Protein AF-A0A374WBS0-F1 (afdb_monomer_lite)

Radius of gyration: 41.63 Å; chains: 1; bounding box: 90×20×107 Å

Structure (mmCIF, N/CA/C/O backbone):
data_AF-A0A374WBS0-F1
#
_entry.id   AF-A0A374WBS0-F1
#
loop_
_atom_site.group_PDB
_atom_site.id
_atom_site.type_symbol
_atom_site.label_atom_id
_atom_site.label_alt_id
_atom_site.label_comp_id
_atom_site.label_asym_id
_atom_site.label_entity_id
_atom_site.label_seq_id
_atom_site.pdbx_PDB_ins_code
_atom_site.Cartn_x
_atom_site.Cartn_y
_atom_site.Cartn_z
_atom_site.occupancy
_atom_site.B_iso_or_equiv
_atom_site.auth_seq_id
_atom_site.auth_comp_id
_atom_site.auth_asym_id
_atom_site.auth_atom_id
_atom_site.pdbx_PDB_model_num
ATOM 1 N N . MET A 1 1 ? 39.154 -2.097 8.699 1.00 64.81 1 MET A N 1
ATOM 2 C CA . MET A 1 1 ? 39.419 -2.227 7.257 1.00 64.81 1 MET A CA 1
ATOM 3 C C . MET A 1 1 ? 40.484 -3.280 7.092 1.00 64.81 1 MET A C 1
ATOM 5 O O . MET A 1 1 ? 41.607 -3.071 7.548 1.00 64.81 1 MET A O 1
ATOM 9 N N . ASP A 1 2 ? 40.076 -4.413 6.546 1.00 91.12 2 ASP A N 1
ATOM 10 C CA . ASP A 1 2 ? 40.934 -5.578 6.360 1.00 91.12 2 ASP A CA 1
ATOM 11 C C . ASP A 1 2 ? 41.927 -5.351 5.205 1.00 91.12 2 ASP A C 1
ATOM 13 O O . ASP A 1 2 ? 41.703 -4.500 4.339 1.00 91.12 2 ASP A O 1
ATOM 17 N N . GLN A 1 3 ? 43.037 -6.088 5.179 1.00 92.00 3 GLN A N 1
ATOM 18 C CA . GLN A 1 3 ? 44.055 -5.939 4.134 1.00 92.00 3 GLN A CA 1
ATOM 19 C C . GLN A 1 3 ? 43.479 -6.258 2.747 1.00 92.00 3 GLN A C 1
ATOM 21 O O . GLN A 1 3 ? 43.727 -5.530 1.788 1.00 92.00 3 GLN A O 1
ATOM 26 N N . GLN A 1 4 ? 42.607 -7.265 2.663 1.00 92.31 4 GLN A N 1
ATOM 27 C CA . GLN A 1 4 ? 41.910 -7.620 1.428 1.00 92.31 4 GLN A CA 1
ATOM 28 C C . GLN A 1 4 ? 41.035 -6.472 0.895 1.00 92.31 4 GLN A C 1
ATOM 30 O O . GLN A 1 4 ? 40.889 -6.288 -0.313 1.00 92.31 4 GLN A O 1
ATOM 35 N N . GLU A 1 5 ? 40.431 -5.700 1.795 1.00 92.19 5 GLU A N 1
ATOM 36 C CA . GLU A 1 5 ? 39.574 -4.566 1.453 1.00 92.19 5 GLU A CA 1
ATOM 37 C C . GLU A 1 5 ? 40.401 -3.397 0.903 1.00 92.19 5 GLU A C 1
ATOM 39 O O . GLU A 1 5 ? 40.035 -2.798 -0.109 1.00 92.19 5 GLU A O 1
ATOM 44 N N . ARG A 1 6 ? 41.572 -3.142 1.499 1.00 92.88 6 ARG A N 1
ATOM 45 C CA . ARG A 1 6 ? 42.542 -2.153 1.002 1.00 92.88 6 ARG A CA 1
ATOM 46 C C . ARG A 1 6 ? 43.046 -2.505 -0.393 1.00 92.88 6 ARG A C 1
ATOM 48 O O . ARG A 1 6 ? 43.061 -1.644 -1.270 1.00 92.88 6 ARG A O 1
ATOM 55 N N . ASP A 1 7 ? 43.396 -3.768 -0.618 1.00 95.50 7 ASP A N 1
ATOM 56 C CA . ASP A 1 7 ? 43.920 -4.226 -1.907 1.00 95.50 7 ASP A CA 1
ATOM 57 C C . ASP A 1 7 ? 42.862 -4.137 -3.018 1.00 95.50 7 ASP A C 1
ATOM 59 O O . ASP A 1 7 ? 43.172 -3.731 -4.141 1.00 95.50 7 ASP A O 1
ATOM 63 N N . LYS A 1 8 ? 41.589 -4.427 -2.707 1.00 94.94 8 LYS A N 1
ATOM 64 C CA . LYS A 1 8 ? 40.463 -4.231 -3.638 1.00 94.94 8 LYS A CA 1
ATOM 65 C C . LYS A 1 8 ? 40.298 -2.767 -4.038 1.00 94.94 8 LYS A C 1
ATOM 67 O O . LYS A 1 8 ? 40.145 -2.487 -5.225 1.00 94.94 8 LYS A O 1
ATOM 72 N N . ILE A 1 9 ? 40.357 -1.845 -3.076 1.00 94.88 9 ILE A N 1
ATOM 73 C CA . ILE A 1 9 ? 40.225 -0.403 -3.336 1.00 94.88 9 ILE A CA 1
ATOM 74 C C . ILE A 1 9 ? 41.380 0.092 -4.212 1.00 94.88 9 ILE A C 1
ATOM 76 O O . ILE A 1 9 ? 41.144 0.759 -5.218 1.00 94.88 9 ILE A O 1
ATOM 80 N N . LEU A 1 10 ? 42.621 -0.276 -3.882 1.00 94.50 10 LEU A N 1
ATOM 81 C CA . LEU A 1 10 ? 43.796 0.111 -4.670 1.00 94.50 10 LEU A CA 1
ATOM 82 C C . LEU A 1 10 ? 43.749 -0.459 -6.094 1.00 94.50 10 LEU A C 1
ATOM 84 O O . LEU A 1 10 ? 44.108 0.230 -7.048 1.00 94.50 10 LEU A O 1
ATOM 88 N N . THR A 1 11 ? 43.270 -1.694 -6.253 1.00 95.38 11 THR A N 1
ATOM 89 C CA . THR A 1 11 ? 43.090 -2.322 -7.570 1.00 95.38 11 THR A CA 1
ATOM 90 C C . THR A 1 11 ? 42.002 -1.617 -8.380 1.00 95.38 11 THR A C 1
ATOM 92 O O . THR A 1 11 ? 42.210 -1.317 -9.552 1.00 95.38 11 THR A O 1
ATOM 95 N N . ALA A 1 12 ? 40.865 -1.291 -7.759 1.00 92.69 12 ALA A N 1
ATOM 96 C CA . ALA A 1 12 ? 39.791 -0.547 -8.410 1.00 92.69 12 ALA A CA 1
ATOM 97 C C . ALA A 1 12 ? 40.246 0.857 -8.843 1.00 92.69 12 ALA A C 1
ATOM 99 O O . ALA A 1 12 ? 39.968 1.256 -9.969 1.00 92.69 12 ALA A O 1
ATOM 100 N N . SER A 1 13 ? 41.003 1.565 -7.997 1.00 94.38 13 SER A N 1
ATOM 101 C CA . SER A 1 13 ? 41.569 2.883 -8.321 1.00 94.38 13 SER A CA 1
ATOM 102 C C . SER A 1 13 ? 42.487 2.823 -9.543 1.00 94.38 13 SER A C 1
ATOM 104 O O . SER A 1 13 ? 42.333 3.616 -10.465 1.00 94.38 13 SER A O 1
ATOM 106 N N . ARG A 1 14 ? 43.389 1.834 -9.600 1.00 93.44 14 ARG A N 1
ATOM 107 C CA . ARG A 1 14 ? 44.269 1.628 -10.763 1.00 93.44 14 ARG A CA 1
ATOM 108 C C . ARG A 1 14 ? 43.486 1.296 -12.030 1.00 93.44 14 ARG A C 1
ATOM 110 O O . ARG A 1 14 ? 43.808 1.802 -13.097 1.00 93.44 14 ARG A O 1
ATOM 117 N N . ASN A 1 15 ? 42.446 0.471 -11.924 1.00 91.69 15 ASN A N 1
ATOM 118 C CA . ASN A 1 15 ? 41.592 0.142 -13.067 1.00 91.69 15 ASN A CA 1
ATOM 119 C C . ASN A 1 15 ? 40.829 1.370 -13.590 1.00 91.69 15 ASN A C 1
ATOM 121 O O . ASN A 1 15 ? 40.621 1.485 -14.796 1.00 91.69 15 ASN A O 1
ATOM 125 N N . LEU A 1 16 ? 40.426 2.286 -12.704 1.00 88.75 16 LEU A N 1
ATOM 126 C CA . LEU A 1 16 ? 39.798 3.549 -13.094 1.00 88.75 16 LEU A CA 1
ATOM 127 C C . LEU A 1 16 ? 40.785 4.466 -13.820 1.00 88.75 16 LEU A C 1
ATOM 129 O O . LEU A 1 16 ? 40.475 4.908 -14.921 1.00 88.75 16 LEU A O 1
ATOM 133 N N . GLU A 1 17 ? 41.987 4.666 -13.271 1.00 92.81 17 GLU A N 1
ATOM 134 C CA . GLU A 1 17 ? 43.053 5.435 -13.934 1.00 92.81 17 GLU A CA 1
ATOM 135 C C . GLU A 1 17 ? 43.377 4.865 -15.327 1.00 92.81 17 GLU A C 1
ATOM 137 O O . GLU A 1 17 ? 43.499 5.605 -16.302 1.00 92.81 17 GLU A O 1
ATOM 142 N N . LEU A 1 18 ? 43.449 3.535 -15.457 1.00 91.56 18 LEU A N 1
ATOM 143 C CA . LEU A 1 18 ? 43.672 2.871 -16.744 1.00 91.56 18 LEU A CA 1
ATOM 144 C C . LEU A 1 18 ? 42.542 3.129 -17.744 1.00 91.56 18 LEU A C 1
ATOM 146 O O . LEU A 1 18 ? 42.818 3.345 -18.923 1.00 91.56 18 LEU A O 1
ATOM 150 N N . ARG A 1 19 ? 41.286 3.136 -17.288 1.00 87.44 19 ARG A N 1
ATOM 151 C CA . ARG A 1 19 ? 40.119 3.419 -18.134 1.00 87.44 19 ARG A CA 1
ATOM 152 C C . ARG A 1 19 ? 40.051 4.887 -18.558 1.00 87.44 19 ARG A C 1
ATOM 154 O O . ARG A 1 19 ? 39.535 5.175 -19.631 1.00 87.44 19 ARG A O 1
ATOM 161 N 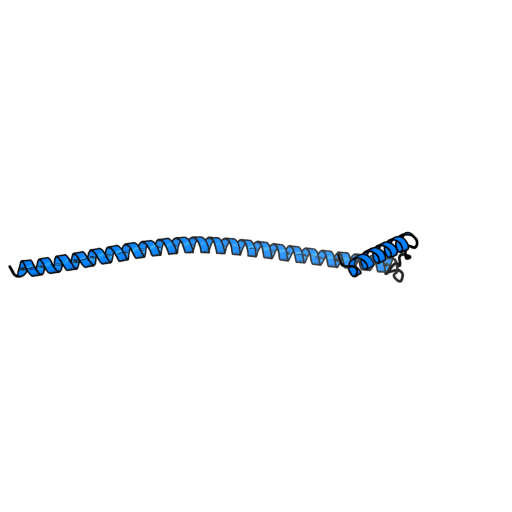N . GLU A 1 20 ? 40.562 5.808 -17.747 1.00 88.00 20 GLU A N 1
ATOM 162 C CA . GLU A 1 20 ? 40.675 7.223 -18.120 1.00 88.00 20 GLU A CA 1
ATOM 163 C C . GLU A 1 20 ? 41.770 7.449 -19.169 1.00 88.00 20 GLU A C 1
ATOM 165 O O . GLU A 1 20 ? 41.564 8.194 -20.125 1.00 88.00 20 GLU A O 1
ATOM 170 N N . ILE A 1 21 ? 42.916 6.777 -19.022 1.00 92.81 21 ILE A N 1
ATOM 171 C CA . ILE A 1 21 ? 44.043 6.877 -19.963 1.00 92.81 21 ILE A CA 1
ATOM 172 C C . ILE A 1 21 ? 43.726 6.161 -21.282 1.00 92.81 21 ILE A C 1
ATOM 174 O O . ILE A 1 21 ? 44.090 6.636 -22.356 1.00 92.81 21 ILE A O 1
ATOM 178 N N . THR A 1 22 ? 43.063 5.007 -21.203 1.00 89.38 22 THR A N 1
ATOM 179 C CA . THR A 1 22 ? 42.672 4.185 -22.354 1.00 89.38 22 THR A CA 1
ATOM 180 C C . THR A 1 22 ? 41.177 3.889 -22.264 1.00 89.38 22 THR A C 1
ATOM 182 O O . THR A 1 22 ? 40.786 2.814 -21.798 1.00 89.38 22 THR A O 1
ATOM 185 N N . PRO A 1 23 ? 40.318 4.838 -22.675 1.00 84.81 23 PRO A N 1
ATOM 186 C CA . PRO A 1 23 ? 38.889 4.598 -22.688 1.00 84.81 23 PRO A CA 1
ATOM 187 C C . PRO A 1 23 ? 38.579 3.477 -23.673 1.00 84.81 23 PRO A C 1
ATOM 189 O O . PRO A 1 23 ? 39.034 3.485 -24.819 1.00 84.81 23 PRO A O 1
ATOM 192 N N . GLU A 1 24 ? 37.785 2.509 -23.225 1.00 84.50 24 GLU A N 1
ATOM 193 C CA . GLU A 1 24 ? 37.238 1.513 -24.135 1.00 84.50 24 GLU A CA 1
ATOM 194 C C . GLU A 1 24 ? 36.392 2.218 -25.207 1.00 84.50 24 GLU A C 1
ATOM 196 O O . GLU A 1 24 ? 35.600 3.111 -24.870 1.00 84.50 24 GLU A O 1
ATOM 201 N N . PRO A 1 25 ? 36.535 1.847 -26.492 1.00 86.94 25 PRO A N 1
ATOM 202 C CA . PRO A 1 25 ? 35.676 2.374 -27.539 1.00 86.94 25 PRO A CA 1
ATOM 203 C C . PRO A 1 25 ? 34.209 2.103 -27.202 1.00 86.94 25 PRO A C 1
ATOM 205 O O . PRO A 1 25 ? 33.837 0.975 -26.876 1.00 86.94 25 PRO A O 1
ATOM 208 N N . TRP A 1 26 ? 33.362 3.128 -27.298 1.00 86.25 26 TRP A N 1
ATOM 209 C CA . TRP A 1 26 ? 31.925 2.915 -27.176 1.00 86.25 26 TRP A CA 1
ATOM 210 C C . TRP A 1 26 ? 31.437 2.084 -28.365 1.00 86.25 26 TRP A C 1
ATOM 212 O O . TRP A 1 26 ? 31.637 2.458 -29.521 1.00 86.25 26 TRP A O 1
ATOM 222 N N . PHE A 1 27 ? 30.800 0.955 -28.068 1.00 88.31 27 PHE A N 1
ATOM 223 C CA . PHE A 1 27 ? 30.161 0.103 -29.058 1.00 88.31 27 PHE A CA 1
ATOM 224 C C . PHE A 1 27 ? 28.667 0.417 -29.089 1.00 88.31 27 PHE A C 1
ATOM 226 O O . PHE A 1 27 ? 28.006 0.286 -28.058 1.00 88.31 27 PHE A O 1
ATOM 233 N N . ASP A 1 28 ? 28.140 0.818 -30.253 1.00 89.88 28 ASP A N 1
ATOM 234 C CA . ASP A 1 28 ? 26.693 0.947 -30.451 1.00 89.88 28 ASP A CA 1
ATOM 235 C C . ASP A 1 28 ? 26.071 -0.457 -30.444 1.00 89.88 28 ASP A C 1
ATOM 237 O O . ASP A 1 28 ? 26.297 -1.216 -31.399 1.00 89.88 28 ASP A O 1
ATOM 241 N N . PRO A 1 29 ? 25.269 -0.814 -29.421 1.00 90.06 29 PRO A N 1
ATOM 242 C CA . PRO A 1 29 ? 24.618 -2.118 -29.356 1.00 90.06 29 PRO A CA 1
ATOM 243 C C . PRO A 1 29 ? 23.628 -2.348 -30.502 1.00 90.06 29 PRO A C 1
ATOM 245 O O . PRO A 1 29 ? 23.226 -3.482 -30.721 1.00 90.06 29 PRO A O 1
ATOM 248 N N . TYR A 1 30 ? 23.244 -1.284 -31.210 1.00 90.69 30 TYR A N 1
ATOM 249 C CA . TYR A 1 30 ? 22.317 -1.300 -32.337 1.00 90.69 30 TYR A CA 1
ATOM 250 C C . TYR A 1 30 ? 23.024 -0.940 -33.653 1.00 90.69 30 TYR A C 1
ATOM 252 O O . TYR A 1 30 ? 22.402 -0.403 -34.571 1.00 90.69 30 TYR A O 1
ATOM 260 N N . SER A 1 31 ? 24.344 -1.136 -33.742 1.00 93.12 31 SER A N 1
ATOM 261 C CA . SER A 1 31 ? 25.134 -0.833 -34.950 1.00 93.12 31 SER A CA 1
ATOM 262 C C . SER A 1 31 ? 24.699 -1.632 -36.184 1.00 93.12 31 SER A C 1
ATOM 264 O O . SER A 1 31 ? 24.908 -1.178 -37.306 1.00 93.12 31 SER A O 1
ATOM 266 N N . ASP A 1 32 ? 24.077 -2.789 -35.978 1.00 95.75 32 ASP A N 1
ATOM 267 C CA . ASP A 1 32 ? 23.498 -3.661 -37.000 1.00 95.75 32 ASP A CA 1
ATOM 268 C C . ASP A 1 32 ? 22.135 -3.177 -37.524 1.00 95.75 32 ASP A C 1
ATOM 270 O O . ASP A 1 32 ? 21.710 -3.600 -38.598 1.00 95.75 32 ASP A O 1
ATOM 274 N N . MET A 1 33 ? 21.468 -2.267 -36.808 1.00 95.88 33 MET A N 1
ATOM 275 C CA . MET A 1 33 ? 20.150 -1.752 -37.177 1.00 95.88 33 MET A CA 1
ATOM 276 C C . MET A 1 33 ? 20.227 -0.506 -38.060 1.00 95.88 33 MET A C 1
ATOM 278 O O . MET A 1 33 ? 20.977 0.444 -37.811 1.00 95.88 33 MET A O 1
ATOM 282 N N . THR A 1 34 ? 19.336 -0.450 -39.044 1.00 96.62 34 THR A N 1
ATOM 283 C CA . THR A 1 34 ? 19.091 0.746 -39.851 1.00 96.62 34 THR A CA 1
ATOM 284 C C . THR A 1 34 ? 18.396 1.840 -39.040 1.00 96.62 34 THR A C 1
ATOM 286 O O . THR A 1 34 ? 17.732 1.590 -38.030 1.00 96.62 34 THR A O 1
ATOM 289 N N . THR A 1 35 ? 18.496 3.088 -39.506 1.00 95.19 35 THR A N 1
ATOM 290 C CA . THR A 1 35 ? 17.801 4.226 -38.884 1.00 95.19 35 THR A CA 1
ATOM 291 C C . THR A 1 35 ? 16.297 3.982 -38.763 1.00 95.19 35 THR A C 1
ATOM 293 O O . THR A 1 35 ? 15.709 4.329 -37.743 1.00 95.19 35 THR A O 1
ATOM 296 N N . GLU A 1 36 ? 15.678 3.342 -39.757 1.00 97.06 36 GLU A N 1
ATOM 297 C CA . GLU A 1 36 ? 14.243 3.070 -39.722 1.00 97.06 36 GLU A CA 1
ATOM 298 C C . GLU A 1 36 ? 13.864 2.014 -38.676 1.00 97.06 36 GLU A C 1
ATOM 300 O O . GLU A 1 36 ? 12.870 2.180 -37.968 1.00 97.06 36 GLU A O 1
ATOM 305 N N . GLU A 1 37 ? 14.660 0.956 -38.520 1.00 96.75 37 GLU A N 1
ATOM 306 C CA . GLU A 1 37 ? 14.439 -0.046 -37.471 1.00 96.75 37 GLU A CA 1
ATOM 307 C C . GLU A 1 37 ? 14.615 0.566 -36.077 1.00 96.75 37 GLU A C 1
ATOM 309 O O . GLU A 1 37 ? 13.791 0.322 -35.193 1.00 96.75 37 GLU A O 1
ATOM 314 N N . LYS A 1 38 ? 15.621 1.436 -35.897 1.00 94.94 38 LYS A N 1
ATOM 315 C CA . LYS A 1 38 ? 15.799 2.206 -34.654 1.00 94.94 38 LYS A CA 1
ATOM 316 C C . LYS A 1 38 ? 14.583 3.094 -34.373 1.00 94.94 38 LYS A C 1
ATOM 318 O O . LYS A 1 38 ? 14.088 3.117 -33.249 1.00 94.94 38 LYS A O 1
ATOM 323 N N . SER A 1 39 ? 14.054 3.789 -35.384 1.00 96.12 39 SER A N 1
ATOM 324 C CA . SER A 1 39 ? 12.846 4.610 -35.234 1.00 96.12 39 SER A CA 1
ATOM 325 C C . SER A 1 39 ? 11.610 3.782 -34.869 1.00 96.12 39 SER A C 1
ATOM 327 O O . SER A 1 39 ? 10.860 4.183 -33.980 1.00 96.12 39 SER A O 1
ATOM 329 N N . LYS A 1 40 ? 11.407 2.614 -35.493 1.00 97.06 40 LYS A N 1
ATOM 330 C CA . LYS A 1 40 ? 10.300 1.699 -35.160 1.00 97.06 40 LYS A CA 1
ATOM 331 C C . LYS A 1 40 ? 10.400 1.187 -33.725 1.00 97.06 40 LYS A C 1
ATOM 333 O O . LYS A 1 40 ? 9.400 1.202 -33.012 1.00 97.06 40 LYS A O 1
ATOM 338 N N . LEU A 1 41 ? 11.601 0.814 -33.283 1.00 95.69 41 LEU A N 1
ATOM 339 C CA . LEU A 1 41 ? 11.842 0.371 -31.910 1.00 95.69 41 LEU A CA 1
ATOM 340 C C . LEU A 1 41 ? 11.507 1.467 -30.886 1.00 95.69 41 LEU A C 1
ATOM 342 O O . LEU A 1 41 ? 10.879 1.187 -29.868 1.00 95.69 41 LEU A O 1
ATOM 346 N N . ILE A 1 42 ? 11.870 2.723 -31.168 1.00 96.38 42 ILE A N 1
ATOM 347 C CA . ILE A 1 42 ? 11.526 3.864 -30.304 1.00 96.38 42 ILE A CA 1
ATOM 348 C C . ILE A 1 42 ? 10.007 4.065 -30.236 1.00 96.38 42 ILE A C 1
ATOM 350 O O . ILE A 1 42 ? 9.473 4.283 -29.150 1.00 96.38 42 ILE A O 1
ATOM 354 N N . ILE A 1 43 ? 9.299 3.980 -31.366 1.00 97.19 43 ILE A N 1
ATOM 355 C CA . ILE A 1 43 ? 7.832 4.106 -31.404 1.00 97.19 43 ILE A CA 1
ATOM 356 C C . ILE A 1 43 ? 7.170 3.015 -30.558 1.00 97.19 43 ILE A C 1
ATOM 358 O O . ILE A 1 43 ? 6.293 3.326 -29.751 1.00 97.19 43 ILE A O 1
ATOM 362 N N . GLU A 1 44 ? 7.618 1.768 -30.693 1.00 96.62 44 GLU A N 1
ATOM 363 C CA . GLU A 1 44 ? 7.100 0.647 -29.904 1.00 96.62 44 GLU A CA 1
ATOM 364 C C . GLU A 1 44 ? 7.355 0.851 -28.406 1.00 96.62 44 GLU A C 1
ATOM 366 O O . GLU A 1 44 ? 6.444 0.711 -27.588 1.00 96.62 44 GLU A O 1
ATOM 371 N N . LEU A 1 45 ? 8.566 1.284 -28.039 1.00 96.75 45 LEU A N 1
ATOM 372 C CA . LEU A 1 45 ? 8.909 1.591 -26.652 1.00 96.75 45 LEU A CA 1
ATOM 373 C C . LEU A 1 45 ? 8.007 2.690 -26.078 1.00 96.75 45 LEU A C 1
ATOM 375 O O . LEU A 1 45 ? 7.503 2.550 -24.965 1.00 96.75 45 LEU A O 1
ATOM 379 N N . MET A 1 46 ? 7.767 3.766 -26.831 1.00 97.00 46 MET A N 1
ATOM 380 C CA . MET A 1 46 ? 6.869 4.842 -26.402 1.00 97.00 46 MET A CA 1
ATOM 381 C C . MET A 1 46 ? 5.424 4.356 -26.241 1.00 97.00 46 MET A C 1
ATOM 383 O O . MET A 1 46 ? 4.747 4.758 -25.294 1.00 97.00 46 MET A O 1
ATOM 387 N N . SER A 1 47 ? 4.953 3.488 -27.140 1.00 96.50 47 SER A N 1
ATOM 388 C CA . SER A 1 47 ? 3.624 2.872 -27.061 1.00 96.50 47 SER A CA 1
ATOM 389 C C . SER A 1 47 ? 3.479 2.022 -25.795 1.00 96.50 47 SER A C 1
ATOM 391 O O . SER A 1 47 ? 2.548 2.231 -25.011 1.00 96.50 47 SER A O 1
ATOM 393 N N . SER A 1 48 ? 4.452 1.142 -25.532 1.00 96.50 48 SER A N 1
ATOM 394 C CA . SER A 1 48 ? 4.488 0.318 -24.318 1.00 96.50 48 SER A CA 1
ATOM 395 C C . SER A 1 48 ? 4.514 1.183 -23.060 1.00 96.50 48 SER A C 1
ATOM 397 O O . SER A 1 48 ? 3.704 0.987 -22.160 1.00 96.50 48 SER A O 1
ATOM 399 N N . GLN A 1 49 ? 5.380 2.200 -23.018 1.00 97.00 49 GLN A N 1
ATOM 400 C CA . GLN A 1 49 ? 5.471 3.114 -21.877 1.00 97.00 49 GLN A CA 1
ATOM 401 C C . GLN A 1 49 ? 4.168 3.873 -21.625 1.00 97.00 49 GLN A C 1
ATOM 403 O O . GLN A 1 49 ? 3.812 4.115 -20.472 1.00 97.00 49 GLN A O 1
ATOM 408 N N . LYS A 1 50 ? 3.450 4.265 -22.682 1.00 96.81 50 LYS A N 1
ATOM 409 C CA . LYS A 1 50 ? 2.145 4.914 -22.546 1.00 96.81 50 LYS A CA 1
ATOM 410 C C . LYS A 1 50 ? 1.122 3.960 -21.925 1.00 96.81 50 LYS A C 1
ATOM 412 O O . LYS A 1 50 ? 0.473 4.338 -20.955 1.00 96.81 50 LYS A O 1
ATOM 417 N N . SER A 1 51 ? 1.031 2.733 -22.437 1.00 95.88 51 SER A N 1
ATOM 418 C CA . SER A 1 51 ? 0.149 1.695 -21.887 1.00 95.88 51 SER A CA 1
ATOM 419 C C . SER A 1 51 ? 0.470 1.392 -20.419 1.00 95.88 51 SER A C 1
ATOM 421 O O . SER A 1 51 ? -0.432 1.248 -19.594 1.00 95.88 51 SER A O 1
ATOM 423 N N . ASP A 1 52 ? 1.754 1.318 -20.070 1.00 97.69 52 ASP A N 1
ATOM 424 C CA . ASP A 1 52 ? 2.183 1.065 -18.695 1.00 97.69 52 ASP A CA 1
ATOM 425 C C . ASP A 1 52 ? 1.807 2.215 -17.758 1.00 97.69 52 ASP A C 1
ATOM 427 O O . ASP A 1 52 ? 1.329 1.962 -16.653 1.00 97.69 52 ASP A O 1
ATOM 431 N N . ARG A 1 53 ? 1.952 3.472 -18.197 1.00 97.25 53 ARG A N 1
ATOM 432 C CA . ARG A 1 53 ? 1.506 4.641 -17.420 1.00 97.25 53 ARG A CA 1
ATOM 433 C C . ARG A 1 53 ? 0.003 4.617 -17.174 1.00 97.25 53 ARG A C 1
ATOM 435 O O . ARG A 1 53 ? -0.409 4.715 -16.028 1.00 97.25 53 ARG A O 1
ATOM 442 N N . GLU A 1 54 ? -0.799 4.390 -18.212 1.00 97.31 54 GLU A N 1
ATOM 443 C CA . GLU A 1 54 ? -2.261 4.297 -18.080 1.00 97.31 54 GLU A CA 1
ATOM 444 C C . GLU A 1 54 ? -2.674 3.178 -17.108 1.00 97.31 54 GLU A C 1
ATOM 446 O O . GLU A 1 54 ? -3.592 3.334 -16.298 1.00 97.31 54 GLU A O 1
ATOM 451 N N . ARG A 1 55 ? -1.960 2.046 -17.139 1.00 97.81 55 ARG A N 1
ATOM 452 C CA . ARG A 1 55 ? -2.171 0.951 -16.190 1.00 97.81 55 ARG A CA 1
ATOM 453 C C . ARG A 1 55 ? -1.795 1.342 -14.762 1.00 97.81 55 ARG A C 1
ATOM 455 O O . ARG A 1 55 ? -2.532 0.986 -13.843 1.00 97.81 55 ARG A O 1
ATOM 462 N N . ILE A 1 56 ? -0.661 2.014 -14.568 1.00 98.12 56 ILE A N 1
ATOM 463 C CA . ILE A 1 56 ? -0.211 2.485 -13.252 1.00 98.12 56 ILE A CA 1
ATOM 464 C C . ILE A 1 56 ? -1.221 3.478 -12.682 1.00 98.12 56 ILE A C 1
ATOM 466 O O . ILE A 1 56 ? -1.662 3.283 -11.553 1.00 98.12 56 ILE A O 1
ATOM 470 N N . ASP A 1 57 ? -1.657 4.458 -13.470 1.00 98.25 57 ASP A N 1
ATOM 471 C CA . ASP A 1 57 ? -2.645 5.455 -13.050 1.00 98.25 57 ASP A CA 1
ATOM 472 C C . ASP A 1 57 ? -3.961 4.776 -12.632 1.00 98.25 57 ASP A C 1
ATOM 474 O O . ASP A 1 57 ? -4.486 5.028 -11.550 1.00 98.25 57 ASP A O 1
ATOM 478 N N . SER A 1 58 ? -4.441 3.798 -13.411 1.00 98.31 58 SER A N 1
ATOM 479 C CA . SER A 1 58 ? -5.638 3.025 -13.049 1.00 98.31 58 SER A CA 1
ATOM 480 C C . SER A 1 58 ? -5.478 2.214 -11.755 1.00 98.31 58 SER A C 1
ATOM 482 O O . SER A 1 58 ? -6.450 2.012 -11.020 1.00 98.31 58 SER A O 1
ATOM 484 N N . LEU A 1 59 ? -4.279 1.697 -11.479 1.00 98.44 59 LEU A N 1
ATOM 485 C CA . LEU A 1 59 ? -3.996 0.978 -10.236 1.00 98.44 59 LEU A CA 1
ATOM 486 C C . LEU A 1 59 ? -3.912 1.931 -9.042 1.00 98.44 59 LEU A C 1
ATOM 488 O O . LEU A 1 59 ? -4.433 1.586 -7.982 1.00 98.44 59 LEU A O 1
ATOM 492 N N . MET A 1 60 ? -3.323 3.113 -9.220 1.00 98.31 60 MET A N 1
ATOM 493 C CA . MET A 1 60 ? -3.283 4.164 -8.201 1.00 98.31 60 MET A CA 1
ATOM 494 C C . MET A 1 60 ? -4.696 4.619 -7.826 1.00 98.31 60 MET A C 1
ATOM 496 O O . MET A 1 60 ? -5.052 4.550 -6.654 1.00 98.31 60 MET A O 1
ATOM 500 N N . ASP A 1 61 ? -5.555 4.900 -8.809 1.00 98.44 61 ASP A N 1
ATOM 501 C CA . ASP A 1 61 ? -6.961 5.254 -8.566 1.00 98.44 61 ASP A CA 1
ATOM 502 C C . ASP A 1 61 ? -7.715 4.177 -7.766 1.00 98.44 61 ASP A C 1
ATOM 504 O O . ASP A 1 61 ? -8.575 4.468 -6.930 1.00 98.44 61 ASP A O 1
ATOM 508 N N . LYS A 1 62 ? -7.433 2.894 -8.033 1.00 98.38 62 LYS A N 1
ATOM 509 C CA . LYS A 1 62 ? -8.034 1.783 -7.277 1.00 98.38 62 LYS A CA 1
ATOM 510 C C . LYS A 1 62 ? -7.507 1.728 -5.847 1.00 98.38 62 LYS A C 1
ATOM 512 O O . LYS A 1 62 ? -8.296 1.464 -4.940 1.00 98.38 62 LYS A O 1
ATOM 517 N N . LEU A 1 63 ? -6.210 1.959 -5.649 1.00 98.44 63 LEU A N 1
ATOM 518 C CA . LEU A 1 63 ? -5.598 2.004 -4.323 1.00 98.44 63 LEU A CA 1
ATOM 519 C C . LEU A 1 63 ? -6.146 3.160 -3.489 1.00 98.44 63 LEU A C 1
ATOM 521 O O . LEU A 1 63 ? -6.455 2.944 -2.318 1.00 98.44 63 LEU A O 1
ATOM 525 N N . ASP A 1 64 ? -6.345 4.333 -4.086 1.00 98.31 64 ASP A N 1
ATOM 526 C CA . ASP A 1 64 ? -6.923 5.489 -3.400 1.00 98.31 64 ASP A CA 1
ATOM 527 C C . ASP A 1 64 ? -8.342 5.173 -2.914 1.00 98.31 64 ASP A C 1
ATOM 529 O O . ASP A 1 64 ? -8.629 5.279 -1.721 1.00 98.31 64 ASP A O 1
ATOM 533 N N . ARG A 1 65 ? -9.196 4.619 -3.785 1.00 98.31 65 ARG A N 1
ATOM 534 C CA . ARG A 1 65 ? -10.560 4.194 -3.407 1.00 98.31 65 ARG A CA 1
ATOM 535 C C . ARG A 1 65 ? -10.572 3.122 -2.318 1.00 98.31 65 ARG A C 1
ATOM 537 O O . ARG A 1 65 ? -11.411 3.155 -1.418 1.00 98.31 65 ARG A O 1
ATOM 544 N N . MET A 1 66 ? -9.669 2.142 -2.397 1.00 98.38 66 MET A N 1
ATOM 545 C CA . MET A 1 66 ? -9.543 1.113 -1.359 1.00 98.38 66 MET A CA 1
ATOM 546 C C . MET A 1 66 ? -9.096 1.720 -0.026 1.00 98.38 66 MET A C 1
ATOM 548 O O . MET A 1 66 ? -9.609 1.331 1.022 1.00 98.38 66 MET A O 1
ATOM 552 N N . THR A 1 67 ? -8.183 2.688 -0.066 1.00 98.19 67 THR A N 1
ATOM 553 C CA . THR A 1 67 ? -7.682 3.391 1.119 1.00 98.19 67 THR A CA 1
ATOM 554 C C . THR A 1 67 ? -8.785 4.220 1.769 1.00 98.19 67 THR A C 1
ATOM 556 O O . THR A 1 67 ? -9.005 4.096 2.972 1.00 98.19 67 THR A O 1
ATOM 559 N N . GLU A 1 68 ? -9.542 4.987 0.984 1.00 98.19 68 GLU A N 1
ATOM 560 C CA . GLU A 1 68 ? -10.712 5.737 1.454 1.00 98.19 68 GLU A CA 1
ATOM 561 C C . GLU A 1 68 ? -11.755 4.814 2.095 1.00 98.19 68 GLU A C 1
ATOM 563 O O . GLU A 1 68 ? -12.211 5.059 3.214 1.00 98.19 68 GLU A O 1
ATOM 568 N N . SER A 1 69 ? -12.084 3.700 1.432 1.00 98.12 69 SER A N 1
ATOM 569 C CA . SER A 1 69 ? -13.012 2.705 1.976 1.00 98.12 69 SER A CA 1
A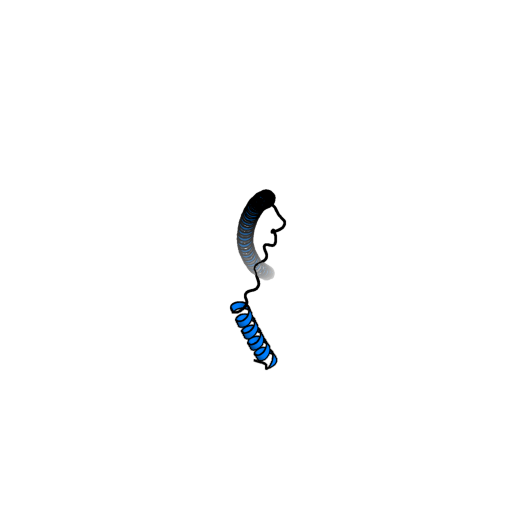TOM 570 C C . SER A 1 69 ? -12.509 2.105 3.290 1.00 98.12 69 SER A C 1
ATOM 572 O O . SER A 1 69 ? -13.306 1.862 4.198 1.00 98.12 69 SER A O 1
ATOM 574 N N . GLN A 1 70 ? -11.206 1.842 3.404 1.00 98.31 70 GLN A N 1
ATOM 575 C CA . GLN A 1 70 ? -10.610 1.278 4.611 1.00 98.31 70 GLN A CA 1
ATOM 576 C C . GLN A 1 70 ? -10.602 2.286 5.766 1.00 98.31 70 GLN A C 1
ATOM 578 O O . GLN A 1 70 ? -10.849 1.899 6.910 1.00 98.31 70 GLN A O 1
ATOM 583 N N . LEU A 1 71 ? -10.352 3.567 5.479 1.00 98.12 71 LEU A N 1
ATOM 584 C CA . LEU A 1 71 ? -10.438 4.648 6.461 1.00 98.12 71 LEU A CA 1
ATOM 585 C C . LEU A 1 71 ? -11.865 4.781 6.998 1.00 98.12 71 LEU A C 1
ATOM 587 O O . LEU A 1 71 ? -12.056 4.701 8.211 1.00 98.12 71 LEU A O 1
ATOM 591 N N . ALA A 1 72 ? -12.865 4.847 6.115 1.00 98.12 72 ALA A N 1
ATOM 592 C CA . ALA A 1 72 ? -14.273 4.915 6.511 1.00 98.12 72 ALA A CA 1
ATOM 593 C C . ALA A 1 72 ? -14.702 3.698 7.354 1.00 98.12 72 ALA A C 1
ATOM 595 O O . ALA A 1 72 ? -15.378 3.837 8.376 1.00 98.12 72 ALA A O 1
ATOM 596 N N . ALA A 1 73 ? -14.270 2.490 6.973 1.00 98.12 73 ALA A N 1
ATOM 597 C CA . ALA A 1 73 ? -14.538 1.279 7.747 1.00 98.12 73 ALA A CA 1
ATOM 598 C C . ALA A 1 73 ? -13.876 1.317 9.135 1.00 98.12 73 ALA A C 1
ATOM 600 O O . ALA A 1 73 ? -14.463 0.865 10.122 1.00 98.12 73 ALA A O 1
ATOM 601 N N . ASN A 1 74 ? -12.664 1.866 9.234 1.00 98.19 74 ASN A N 1
ATOM 602 C CA . ASN A 1 74 ? -11.966 1.995 10.506 1.00 98.19 74 ASN A CA 1
ATOM 603 C C . ASN A 1 74 ? -12.644 3.022 11.425 1.00 98.19 74 ASN A C 1
ATOM 605 O O . ASN A 1 74 ? -12.834 2.731 12.603 1.00 98.19 74 ASN A O 1
ATOM 609 N N . GLU A 1 75 ? -13.074 4.167 10.892 1.00 98.00 75 GLU A N 1
ATOM 610 C CA . GLU A 1 75 ? -13.852 5.175 11.627 1.00 98.00 75 GLU A CA 1
ATOM 611 C C . GLU A 1 75 ? -15.182 4.612 12.147 1.00 98.00 75 GLU A C 1
ATOM 613 O O . GLU A 1 75 ? -15.537 4.793 13.313 1.00 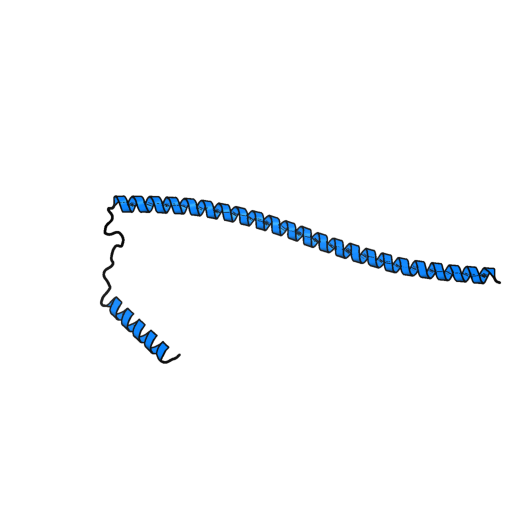98.00 75 GLU A O 1
ATOM 618 N N . ALA A 1 76 ? -15.901 3.846 11.324 1.00 98.06 76 ALA A N 1
ATOM 619 C CA . ALA A 1 76 ? -17.105 3.154 11.777 1.00 98.06 76 ALA A CA 1
ATOM 620 C C . ALA A 1 76 ? -16.787 2.151 12.902 1.00 98.06 76 ALA A C 1
ATOM 622 O O . ALA A 1 76 ? -17.511 2.052 13.894 1.00 98.06 76 ALA A O 1
ATOM 623 N N . SER A 1 77 ? -15.672 1.427 12.782 1.00 98.06 77 SER A N 1
ATOM 624 C CA . SER A 1 77 ? -15.229 0.457 13.784 1.00 98.06 77 SER A CA 1
ATOM 625 C C . SER A 1 77 ? -14.826 1.115 15.110 1.00 98.06 77 SER A C 1
ATOM 627 O O . SER A 1 77 ? -15.132 0.578 16.177 1.00 98.06 77 SER A O 1
ATOM 629 N N . THR A 1 78 ? -14.157 2.273 15.084 1.00 98.00 78 THR A N 1
ATOM 630 C CA . THR A 1 78 ? -13.806 3.019 16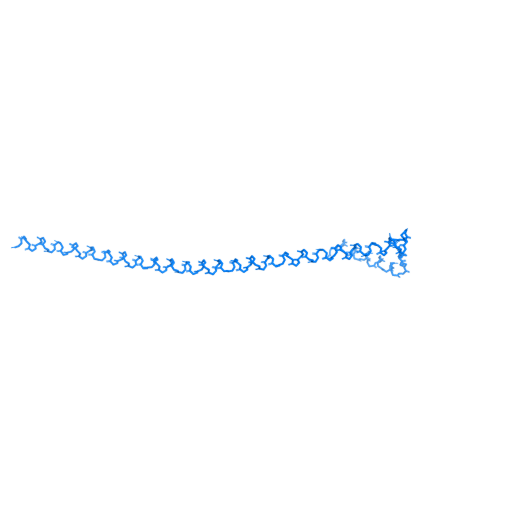.304 1.00 98.00 78 THR A CA 1
ATOM 631 C C . THR A 1 78 ? -15.049 3.557 17.001 1.00 98.00 78 THR A C 1
ATOM 633 O O . THR A 1 78 ? -15.149 3.413 18.220 1.00 98.00 78 THR A O 1
ATOM 636 N N . LEU A 1 79 ? -16.018 4.084 16.247 1.00 98.31 79 LEU A N 1
ATOM 637 C CA . LEU A 1 79 ? -17.293 4.539 16.798 1.00 98.31 79 LEU A CA 1
ATOM 638 C C . LEU A 1 79 ? -18.057 3.392 17.472 1.00 98.31 79 LEU A C 1
ATOM 640 O O . LEU A 1 79 ? -18.466 3.520 18.626 1.00 98.31 79 LEU A O 1
ATOM 644 N N . LEU A 1 80 ? -18.190 2.250 16.790 1.00 98.12 80 LEU A N 1
ATOM 645 C CA . LEU A 1 80 ? -18.860 1.065 17.337 1.00 98.12 80 LEU A CA 1
ATOM 646 C C . LEU A 1 80 ? -18.171 0.549 18.606 1.00 98.12 80 LEU A C 1
ATOM 648 O O . LEU A 1 80 ? -18.847 0.175 19.562 1.00 98.12 80 LEU A O 1
ATOM 652 N N . ARG A 1 81 ? -16.832 0.563 18.656 1.00 98.31 81 ARG A N 1
ATOM 653 C CA . ARG A 1 81 ? -16.083 0.226 19.879 1.00 98.31 81 ARG A CA 1
ATOM 654 C C . ARG A 1 81 ? -16.409 1.175 21.034 1.00 98.31 81 ARG A C 1
ATOM 656 O O . ARG A 1 81 ? -16.563 0.708 22.159 1.00 98.31 81 ARG A O 1
ATOM 663 N N . GLY A 1 82 ? -16.532 2.475 20.760 1.00 98.25 82 GLY A N 1
ATOM 664 C CA . GLY A 1 82 ? -16.958 3.467 21.751 1.00 98.25 82 GLY A CA 1
ATOM 665 C C . GLY A 1 82 ? -18.353 3.162 22.299 1.00 98.25 82 GLY A C 1
ATOM 666 O O . GLY A 1 82 ? -18.517 3.007 23.507 1.00 98.25 82 GLY A O 1
ATOM 667 N N . GLN A 1 83 ? -19.324 2.955 21.407 1.00 98.38 83 GLN A N 1
ATOM 668 C CA . GLN A 1 83 ? -20.703 2.616 21.778 1.00 98.38 83 GLN A CA 1
ATOM 669 C C . GLN A 1 83 ? -20.795 1.315 22.589 1.00 98.38 83 GLN A C 1
ATOM 671 O O . GLN A 1 83 ? -21.531 1.247 23.570 1.00 98.38 83 GLN A O 1
ATOM 676 N N . LEU A 1 84 ? -20.027 0.283 22.222 1.00 98.38 84 LEU A N 1
ATOM 677 C CA . LEU A 1 84 ? -19.974 -0.969 22.983 1.00 98.38 84 LEU A CA 1
ATOM 678 C C . LEU A 1 84 ? -19.430 -0.762 24.400 1.00 98.38 84 LEU A C 1
ATOM 680 O O . LEU A 1 84 ? -19.962 -1.344 25.341 1.00 98.38 84 LEU A O 1
ATOM 684 N N . SER A 1 85 ? -18.402 0.074 24.559 1.00 98.31 85 SER A N 1
ATOM 685 C CA . SER A 1 85 ? -17.846 0.412 25.873 1.00 98.31 85 SER A CA 1
ATOM 686 C C . SER A 1 85 ? -18.878 1.120 26.758 1.00 98.31 85 SER A C 1
ATOM 688 O O . SER A 1 85 ? -19.070 0.748 27.915 1.00 98.31 85 SER A O 1
ATOM 690 N N . GLU A 1 86 ? -19.602 2.095 26.202 1.00 98.19 86 GLU A N 1
ATOM 691 C CA . GLU A 1 86 ? -20.673 2.810 26.908 1.00 98.19 86 GL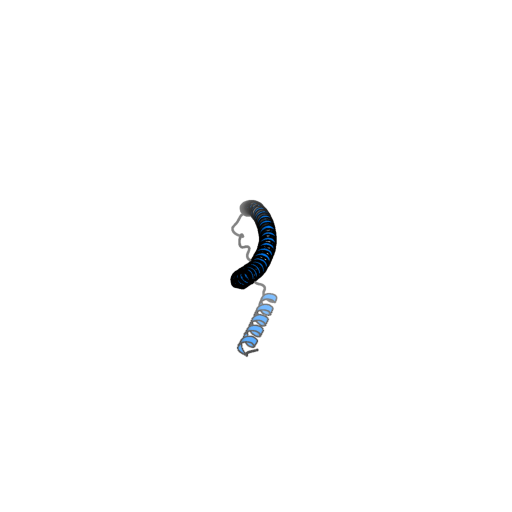U A CA 1
ATOM 692 C C . GLU A 1 86 ? -21.804 1.872 27.341 1.00 98.19 86 GLU A C 1
ATOM 694 O O . GLU A 1 86 ? -22.225 1.901 28.499 1.00 98.19 86 GLU A O 1
ATOM 699 N N . LEU A 1 87 ? -22.260 0.994 26.441 1.00 98.31 87 LEU A N 1
ATOM 700 C CA . LEU A 1 87 ? -23.287 -0.001 26.756 1.00 98.31 87 LEU A CA 1
ATOM 701 C C . LEU A 1 87 ? -22.828 -0.982 27.836 1.00 98.31 87 LEU A C 1
ATOM 703 O O . LEU A 1 87 ? -23.620 -1.345 28.703 1.00 98.31 87 LEU A O 1
ATOM 707 N N . MET A 1 88 ? -21.561 -1.395 27.810 1.00 98.25 88 MET A N 1
ATOM 708 C CA . MET A 1 88 ? -21.004 -2.303 28.812 1.00 98.25 88 MET A CA 1
ATOM 709 C C . MET A 1 88 ? -20.944 -1.649 30.199 1.00 98.25 88 MET A C 1
ATOM 711 O O . MET A 1 88 ? -21.285 -2.293 31.190 1.00 98.25 88 MET A O 1
ATOM 715 N N . ASN A 1 89 ? -20.583 -0.364 30.272 1.00 98.12 89 ASN A N 1
ATOM 716 C CA . ASN A 1 89 ? -20.618 0.395 31.524 1.00 98.12 89 ASN A CA 1
ATOM 717 C C . ASN A 1 89 ? -22.050 0.540 32.051 1.00 98.12 89 ASN A C 1
ATOM 719 O O . ASN A 1 89 ? -22.303 0.256 33.217 1.00 98.12 89 ASN A O 1
ATOM 723 N N . LEU A 1 90 ? -23.003 0.896 31.183 1.00 98.31 90 LEU A N 1
ATOM 724 C CA . LEU A 1 90 ? -24.407 1.007 31.576 1.00 98.31 90 LEU A CA 1
ATOM 725 C C . LEU A 1 90 ? -24.968 -0.330 32.075 1.00 98.31 90 LEU A C 1
ATOM 727 O O . LEU A 1 90 ? -25.727 -0.353 33.041 1.00 98.31 90 LEU A O 1
ATOM 731 N N . LEU A 1 91 ? -24.615 -1.439 31.421 1.00 98.19 91 LEU A N 1
ATOM 732 C CA . LEU A 1 91 ? -25.029 -2.771 31.852 1.00 98.19 91 LEU A CA 1
ATOM 733 C C . LEU A 1 91 ? -24.504 -3.075 33.257 1.00 98.19 91 LEU A C 1
ATOM 735 O O . LEU A 1 91 ? -25.281 -3.491 34.112 1.00 98.19 91 LEU A O 1
ATOM 739 N N . LYS A 1 92 ? -23.225 -2.787 33.508 1.00 98.19 92 LYS A N 1
ATOM 740 C CA . LYS A 1 92 ? -22.610 -2.964 34.823 1.00 98.19 92 LYS A CA 1
ATOM 741 C C . LYS A 1 92 ? -23.305 -2.128 35.903 1.00 98.19 92 LYS A C 1
ATOM 743 O O . LYS A 1 92 ? -23.677 -2.667 36.939 1.00 98.19 92 LYS A O 1
ATOM 748 N N . ASP A 1 93 ? -23.571 -0.849 35.636 1.00 98.06 93 ASP A N 1
ATOM 749 C CA . ASP A 1 93 ? -24.279 0.025 36.583 1.00 98.06 93 ASP A CA 1
ATOM 750 C C . ASP A 1 93 ? -25.682 -0.515 36.917 1.00 98.06 93 ASP A C 1
ATOM 752 O O . ASP A 1 93 ? -26.160 -0.421 38.052 1.00 98.06 93 ASP A O 1
ATOM 756 N N . LYS A 1 94 ? -26.366 -1.100 35.925 1.00 97.62 94 LYS A N 1
ATOM 757 C CA . LYS A 1 94 ? -27.680 -1.731 36.113 1.00 97.62 94 LYS A CA 1
ATOM 758 C C . LYS A 1 94 ? -27.590 -3.020 36.927 1.00 97.62 94 LYS A C 1
ATOM 760 O O . LYS A 1 94 ? -28.472 -3.251 37.752 1.00 97.62 94 LYS A O 1
ATOM 765 N N . GLU A 1 95 ? -26.560 -3.835 36.717 1.00 98.12 95 GLU A N 1
ATOM 766 C CA . GLU A 1 95 ? -26.295 -5.045 37.506 1.00 98.12 95 GLU A CA 1
ATOM 767 C C . GLU A 1 95 ? -25.997 -4.706 38.974 1.00 98.12 95 GLU A C 1
ATOM 769 O O . GLU A 1 95 ? -26.577 -5.319 39.875 1.00 98.12 95 GLU A O 1
ATOM 774 N N . ASP A 1 96 ? -25.184 -3.678 39.222 1.00 97.44 96 ASP A N 1
ATOM 775 C CA . ASP A 1 96 ? -24.869 -3.201 40.572 1.00 97.44 96 ASP A CA 1
ATOM 776 C C . ASP A 1 96 ? -26.133 -2.684 41.286 1.00 97.44 96 ASP A C 1
ATOM 778 O O . ASP A 1 96 ? -26.423 -3.065 42.426 1.00 97.44 96 ASP A O 1
ATOM 782 N N . ALA A 1 97 ? -26.955 -1.882 40.599 1.00 97.69 97 ALA A N 1
ATOM 783 C CA . ALA A 1 97 ? -28.231 -1.404 41.135 1.00 97.69 97 ALA A CA 1
ATOM 784 C C . ALA A 1 97 ? -29.221 -2.548 41.419 1.00 97.69 97 ALA A C 1
ATOM 786 O O . ALA A 1 97 ? -29.944 -2.515 42.419 1.00 97.69 97 ALA A O 1
ATOM 787 N N . TYR A 1 98 ? -29.252 -3.570 40.561 1.00 97.75 98 TYR A N 1
ATOM 788 C CA . TYR A 1 98 ? -30.088 -4.750 40.762 1.00 97.75 98 TYR A CA 1
ATOM 789 C C . TYR A 1 98 ? -29.670 -5.532 42.013 1.00 97.75 98 TYR A C 1
ATOM 791 O O . TYR A 1 98 ? -30.531 -5.899 42.814 1.00 97.75 98 TYR A O 1
ATOM 799 N N . CYS A 1 99 ? -28.364 -5.726 42.226 1.00 97.00 99 CYS A N 1
ATOM 800 C CA . CYS A 1 99 ? -27.839 -6.368 43.433 1.00 97.00 99 CYS A CA 1
ATOM 801 C C . CYS A 1 99 ? -28.263 -5.624 44.709 1.00 97.00 99 CYS A C 1
ATOM 803 O O . CYS A 1 99 ? -28.709 -6.252 45.672 1.00 97.00 99 CYS A O 1
ATOM 805 N N . LEU A 1 100 ? -28.184 -4.288 44.705 1.00 97.25 100 LEU A N 1
ATOM 806 C CA . LEU A 1 100 ? -28.612 -3.465 45.840 1.00 97.25 100 LEU A CA 1
ATOM 807 C C . LEU A 1 100 ? -30.111 -3.622 46.125 1.00 97.25 100 LEU A C 1
ATOM 809 O O . LEU A 1 100 ? -30.486 -3.934 47.256 1.00 97.25 100 LEU A O 1
ATOM 813 N N . LEU A 1 101 ? -30.960 -3.487 45.103 1.00 97.19 101 LEU A N 1
ATOM 814 C CA . LEU A 1 101 ? -32.413 -3.643 45.243 1.00 97.19 101 LEU A CA 1
ATOM 815 C C . LEU A 1 101 ? -32.806 -5.042 45.728 1.00 97.19 101 LEU A C 1
ATOM 817 O O . LEU A 1 101 ? -33.732 -5.190 46.526 1.00 97.19 101 LEU A O 1
ATOM 821 N N . GLN A 1 102 ? -32.104 -6.073 45.262 1.00 97.12 102 GLN A N 1
ATOM 822 C CA . GLN A 1 102 ? -32.334 -7.444 45.699 1.00 97.12 102 GLN A CA 1
ATOM 823 C C . GLN A 1 102 ? -31.998 -7.615 47.188 1.00 97.12 102 GLN A C 1
ATOM 825 O O . GLN A 1 102 ? -32.796 -8.197 47.925 1.00 97.12 102 GLN A O 1
ATOM 830 N N . SER A 1 103 ? -30.884 -7.038 47.651 1.00 96.38 103 SER A N 1
ATOM 831 C CA . SER A 1 103 ? -30.510 -7.058 49.071 1.00 96.38 103 SER A CA 1
ATOM 832 C C . SER A 1 103 ? -31.525 -6.321 49.958 1.00 96.38 103 SER A C 1
ATOM 834 O O . SER A 1 103 ? -31.907 -6.814 51.021 1.00 96.38 103 SER A O 1
ATOM 836 N N . GLU A 1 104 ? -32.039 -5.177 49.496 1.00 96.69 104 GLU A N 1
ATOM 837 C CA . GLU A 1 104 ? -33.043 -4.387 50.214 1.00 96.69 104 GLU A CA 1
ATOM 838 C C . GLU A 1 104 ? -34.382 -5.132 50.300 1.00 96.69 104 GLU A C 1
ATOM 840 O O . GLU A 1 104 ? -34.998 -5.210 51.366 1.00 96.69 104 GLU A O 1
ATOM 845 N N . LYS A 1 105 ? -34.809 -5.755 49.197 1.00 96.00 105 LYS A N 1
ATOM 846 C CA . LYS A 1 105 ? -36.008 -6.599 49.154 1.00 96.00 105 LYS A CA 1
ATOM 847 C C . LYS A 1 105 ? -35.920 -7.760 50.146 1.00 96.00 105 LYS A C 1
ATOM 849 O O . LYS A 1 105 ? -36.910 -8.062 50.814 1.00 96.00 105 LYS A O 1
ATOM 854 N N . GLU A 1 106 ? -34.768 -8.418 50.239 1.00 95.88 106 GLU A N 1
ATOM 855 C CA . GLU A 1 106 ? -34.537 -9.509 51.191 1.00 95.88 106 GLU A CA 1
ATOM 856 C C . GLU A 1 106 ? -34.579 -9.013 52.641 1.00 95.88 106 GLU A C 1
ATOM 858 O O . GLU A 1 106 ? -35.270 -9.609 53.472 1.00 95.88 106 GLU A O 1
ATOM 863 N N . ALA A 1 107 ? -33.942 -7.876 52.936 1.00 95.19 107 ALA A N 1
ATOM 864 C CA . ALA A 1 107 ? -33.978 -7.260 54.261 1.00 95.19 107 ALA A CA 1
ATOM 865 C C . ALA A 1 107 ? -35.410 -6.892 54.697 1.00 95.19 107 ALA A C 1
ATOM 867 O O . ALA A 1 107 ? -35.822 -7.202 55.819 1.00 95.19 107 ALA A O 1
ATOM 868 N N . LEU A 1 108 ? -36.202 -6.290 53.803 1.00 94.69 108 LEU A N 1
ATOM 869 C CA . LEU A 1 108 ? -37.610 -5.968 54.060 1.00 94.69 108 LEU A CA 1
ATOM 870 C C . LEU A 1 108 ? -38.464 -7.228 54.265 1.00 94.69 108 LEU A C 1
ATOM 872 O O . LEU A 1 108 ? -39.335 -7.254 55.140 1.00 94.69 108 LEU A O 1
ATOM 876 N N . ALA A 1 109 ? -38.215 -8.290 53.493 1.00 93.88 109 ALA A N 1
ATOM 877 C CA . ALA A 1 109 ? -38.912 -9.563 53.656 1.00 93.88 109 ALA A CA 1
ATOM 878 C C . ALA A 1 109 ? -38.649 -10.191 55.037 1.00 93.88 109 ALA A C 1
ATOM 880 O O . ALA A 1 109 ? -39.581 -10.716 55.653 1.00 93.88 109 ALA A O 1
ATOM 881 N N . GLU A 1 110 ? -37.419 -10.106 55.550 1.00 91.31 110 GLU A N 1
ATOM 882 C CA . GLU A 1 110 ? -37.084 -10.566 56.902 1.00 91.31 110 GLU A CA 1
ATOM 883 C C . GLU A 1 110 ? -37.727 -9.697 57.993 1.00 91.31 110 GLU A C 1
ATOM 885 O O . GLU A 1 110 ? -38.338 -10.237 58.918 1.00 91.31 110 GLU A O 1
ATOM 890 N N . GLN A 1 111 ? -37.708 -8.366 57.859 1.00 90.69 111 GLN A N 1
ATOM 891 C CA . GLN A 1 111 ? -38.398 -7.472 58.804 1.00 90.69 111 GLN A CA 1
ATOM 892 C C . GLN A 1 111 ? -39.900 -7.780 58.903 1.00 90.69 111 GLN A C 1
ATOM 894 O O . GLN A 1 111 ? -40.455 -7.866 60.000 1.00 90.69 111 GLN A O 1
ATOM 899 N N . LEU A 1 112 ? -40.566 -8.016 57.767 1.00 90.19 112 LEU A N 1
ATOM 900 C CA . LEU A 1 112 ? -41.982 -8.395 57.740 1.00 90.19 112 LEU A CA 1
ATOM 901 C C . LEU A 1 112 ? -42.246 -9.758 58.394 1.00 90.19 112 LEU A C 1
ATOM 903 O O . LEU A 1 112 ? -43.288 -9.934 59.028 1.00 90.19 112 LEU A O 1
ATOM 907 N N . LYS A 1 113 ? -41.334 -10.729 58.262 1.00 88.31 113 LYS A N 1
ATOM 908 C CA . LYS A 1 113 ? -41.452 -12.022 58.957 1.00 88.31 113 LYS A CA 1
ATOM 909 C C . LYS A 1 113 ? -41.339 -11.869 60.471 1.00 88.31 113 LYS A C 1
ATOM 911 O O . LYS A 1 113 ? -42.068 -12.555 61.182 1.00 88.31 113 LYS A O 1
ATOM 916 N N . VAL A 1 114 ? -40.441 -11.009 60.954 1.00 84.62 114 VAL A N 1
ATOM 917 C CA . VAL A 1 114 ? -40.269 -10.740 62.391 1.00 84.62 114 VAL A CA 1
ATOM 918 C C . VAL A 1 114 ? -41.506 -10.037 62.955 1.00 84.62 114 VAL A C 1
ATOM 920 O O . VAL A 1 114 ? -42.088 -10.539 63.911 1.00 84.62 114 VAL A O 1
ATOM 923 N N . ASN A 1 115 ? -41.984 -8.972 62.301 1.00 78.81 115 ASN A N 1
ATOM 924 C CA . ASN A 1 115 ? -43.161 -8.213 62.748 1.00 78.81 115 ASN A CA 1
ATOM 925 C C . ASN A 1 115 ? -44.467 -9.023 62.768 1.00 78.81 115 ASN A C 1
ATOM 927 O O . ASN A 1 115 ? -45.392 -8.654 63.476 1.00 78.81 115 ASN A O 1
ATOM 931 N N . ARG A 1 116 ? -44.577 -10.109 61.990 1.00 76.19 116 ARG A N 1
ATOM 932 C CA . ARG A 1 116 ? -45.739 -11.021 62.027 1.00 76.19 116 ARG A CA 1
ATOM 933 C C . ARG A 1 116 ? -45.683 -12.050 63.164 1.00 76.19 116 ARG A C 1
ATOM 935 O O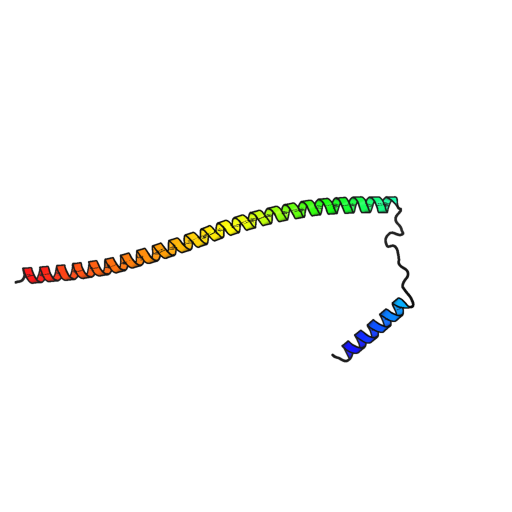 . ARG A 1 116 ? -46.668 -12.754 63.369 1.00 76.19 116 ARG A O 1
ATOM 942 N N . LYS A 1 117 ? -44.530 -12.216 63.820 1.00 65.12 117 LYS A N 1
ATOM 943 C CA . LYS A 1 117 ? -44.311 -13.194 64.904 1.00 65.12 117 LYS A CA 1
ATOM 944 C C . LYS A 1 117 ? -44.405 -12.578 66.305 1.00 65.12 117 LYS A C 1
ATOM 946 O O . LYS A 1 117 ? -44.557 -13.331 67.263 1.00 65.12 117 LYS A O 1
ATOM 951 N N . THR A 1 118 ? -44.276 -11.259 66.408 1.00 51.88 118 THR A N 1
ATOM 952 C CA . THR A 1 118 ? -44.600 -10.429 67.582 1.00 51.88 118 THR A CA 1
ATOM 953 C C . THR A 1 118 ? -46.048 -9.984 67.543 1.00 51.88 118 THR A C 1
ATOM 955 O O . THR A 1 118 ? -46.685 -10.004 68.615 1.00 51.88 118 THR A O 1
#

Sequence (118 aa):
MDQQERDKILTASRNLELREITPEPWFDPYSDMTTEEKSKLIIELMSSQKSDRERIDSLMDKLDRMTESQLAANEASTLLRGQLSELMNLLKDKEDAYCLLQSEKEALAEQLKVNRKT

Secondary structure (DSSP, 8-state):
--HHHHHHHHHHHHHHHHHHHSPPPPP-TTTTS-HHHHHHHHHHHHHHHHHHHHHHHHHHHHHHHHHHHHHHHHHHHHHHHHHHHHHHHHHHHHHHHHHHHHHHHHHHHHHHHHHTT-

pLDDT: mean 94.17, std 6.93, range [51.88, 98.44]

Foldseek 3Di:
DDPVVVVVVVVVVVVVVVCVVPPDDDDDPCPVDDPVVVVVVVVVVVVVVVVVVVVVVVVVVVVVVVVVVVVVVVVVVVVVVVVVVVVVVVVVVVVVVVVVVVVVVVVVVVVVVVVVVD